Protein AF-A0A1W9SK44-F1 (afdb_monomer_lite)

Foldseek 3Di:
DDWDWDDDDQAIETEDQVDPAWAEAARYTYDYPPPPDDPLVVQLRVLCNVVVLNVVLVVLVVVCVVVVVDPVSVVVNVVSVVVSNVSSLVVSVVVDPCVVVVVVVVVVNVVSVVVPDPDDDDDPPPPPDD

Structure (mmCIF, N/CA/C/O backbone):
data_AF-A0A1W9SK44-F1
#
_entry.id   AF-A0A1W9SK44-F1
#
loop_
_atom_site.group_PDB
_atom_site.id
_atom_site.type_symbol
_atom_site.label_atom_id
_atom_site.label_alt_id
_atom_site.label_comp_id
_atom_site.label_asym_id
_atom_site.label_entity_id
_atom_site.label_seq_id
_atom_site.pdbx_PDB_ins_code
_atom_site.Cartn_x
_atom_site.Cartn_y
_atom_site.Cartn_z
_atom_site.occupancy
_atom_site.B_iso_or_equiv
_atom_site.auth_seq_id
_atom_site.auth_comp_id
_atom_site.auth_asym_id
_atom_site.auth_atom_id
_atom_site.pdbx_PDB_model_num
ATOM 1 N N . TYR A 1 1 ? -6.826 -25.105 12.196 1.00 43.75 1 TYR A N 1
ATOM 2 C CA . TYR A 1 1 ? -6.520 -23.957 11.319 1.00 43.75 1 TYR A CA 1
ATOM 3 C C . TYR A 1 1 ? -7.819 -23.373 10.771 1.00 43.75 1 TYR A C 1
ATOM 5 O O . TYR A 1 1 ? -8.149 -23.590 9.614 1.00 43.75 1 TYR A O 1
ATOM 13 N N . ALA A 1 2 ? -8.610 -22.715 11.622 1.00 46.16 2 ALA A N 1
ATOM 14 C CA . ALA A 1 2 ? -9.884 -22.129 11.209 1.00 46.16 2 ALA A CA 1
ATOM 15 C C . ALA A 1 2 ? -9.634 -20.694 10.733 1.00 46.16 2 ALA A C 1
ATOM 17 O O . ALA A 1 2 ? -9.139 -19.873 11.505 1.00 46.16 2 ALA A O 1
ATOM 18 N N . TYR A 1 3 ? -9.909 -20.434 9.458 1.00 56.59 3 TYR A N 1
ATOM 19 C CA . TYR A 1 3 ? -9.988 -19.083 8.917 1.00 56.59 3 TYR A CA 1
ATOM 20 C C . TYR A 1 3 ? -11.419 -18.604 9.127 1.00 56.59 3 TYR A C 1
ATOM 22 O O . TYR A 1 3 ? -12.337 -19.179 8.539 1.00 56.59 3 TYR A O 1
ATOM 30 N N . ASP A 1 4 ? -11.609 -17.560 9.925 1.00 68.81 4 ASP A N 1
ATOM 31 C CA . ASP A 1 4 ? -12.913 -16.912 10.010 1.00 68.81 4 ASP A CA 1
ATOM 32 C C . ASP A 1 4 ? -13.020 -15.956 8.814 1.00 68.81 4 ASP A C 1
ATOM 34 O O . ASP A 1 4 ? -12.221 -15.027 8.664 1.00 68.81 4 ASP A O 1
ATOM 38 N N . LYS A 1 5 ? -13.959 -16.241 7.905 1.00 72.12 5 LYS A N 1
ATOM 39 C CA . LYS A 1 5 ? -14.227 -15.412 6.724 1.00 72.12 5 LYS A CA 1
ATOM 40 C C . LYS A 1 5 ? -15.449 -14.553 6.992 1.00 72.12 5 LYS A C 1
ATOM 42 O O . LYS A 1 5 ? -16.547 -15.075 7.165 1.00 72.12 5 LYS A O 1
ATOM 47 N N . ILE A 1 6 ? -15.267 -13.239 6.975 1.00 77.00 6 ILE A N 1
ATOM 48 C CA . ILE A 1 6 ? -16.357 -12.278 7.119 1.00 77.00 6 ILE A CA 1
ATOM 49 C C . ILE A 1 6 ? -16.549 -11.606 5.764 1.00 77.00 6 ILE A C 1
ATOM 51 O O . ILE A 1 6 ? -15.708 -10.825 5.316 1.00 77.00 6 ILE A O 1
ATOM 55 N N . LYS A 1 7 ? -17.656 -11.921 5.087 1.00 75.19 7 LYS A N 1
ATOM 56 C CA . LYS A 1 7 ? -18.030 -11.247 3.843 1.00 75.19 7 LYS A CA 1
ATOM 57 C C . LYS A 1 7 ? -18.740 -9.940 4.188 1.00 75.19 7 LYS A C 1
ATOM 59 O O . LYS A 1 7 ? -19.784 -9.963 4.835 1.00 75.19 7 LYS A O 1
ATOM 64 N N . LYS A 1 8 ? -18.182 -8.810 3.756 1.00 73.81 8 LYS A N 1
ATOM 65 C CA . LYS A 1 8 ? -18.817 -7.490 3.853 1.00 73.81 8 LYS A CA 1
ATOM 66 C C . LYS A 1 8 ? -18.896 -6.891 2.457 1.00 73.81 8 LYS A C 1
ATOM 68 O O . LYS A 1 8 ? -17.882 -6.464 1.910 1.00 73.81 8 LYS A O 1
ATOM 73 N N . ASP A 1 9 ? -20.108 -6.859 1.911 1.00 74.38 9 ASP A N 1
ATOM 74 C CA . ASP A 1 9 ? -20.410 -6.284 0.599 1.00 74.38 9 ASP A CA 1
ATOM 75 C C . ASP A 1 9 ? -19.521 -6.875 -0.519 1.00 74.38 9 ASP A C 1
ATOM 77 O O . ASP A 1 9 ? -19.645 -8.065 -0.838 1.00 74.38 9 ASP A O 1
ATOM 81 N N . ARG A 1 10 ? -18.593 -6.081 -1.072 1.00 81.94 10 ARG A N 1
ATOM 82 C CA . ARG A 1 10 ? -17.644 -6.482 -2.125 1.00 81.94 10 ARG A CA 1
ATOM 83 C C . ARG A 1 10 ? -16.324 -7.074 -1.615 1.00 81.94 10 ARG A C 1
ATOM 85 O O . ARG A 1 10 ? -15.557 -7.592 -2.423 1.00 81.94 10 ARG A O 1
ATOM 92 N N . PHE A 1 11 ? -16.064 -7.038 -0.307 1.00 86.44 11 PHE A N 1
ATOM 93 C CA . PHE A 1 11 ? -14.797 -7.474 0.287 1.00 86.44 11 PHE A CA 1
ATOM 94 C C . PHE A 1 11 ? -14.951 -8.753 1.113 1.00 86.44 11 PHE A C 1
ATOM 96 O O . PHE A 1 11 ? -15.966 -8.985 1.779 1.00 86.44 11 PHE A O 1
ATOM 103 N N . THR A 1 12 ? -13.904 -9.578 1.107 1.00 86.94 12 THR A N 1
ATOM 104 C CA . THR A 1 12 ? -13.795 -10.753 1.980 1.00 86.94 12 THR A CA 1
ATOM 105 C C . THR A 1 12 ? -12.678 -10.532 2.984 1.00 86.94 12 THR A C 1
ATOM 107 O O . THR A 1 12 ? -11.506 -10.526 2.618 1.00 86.94 12 THR A O 1
ATOM 110 N N . ILE A 1 13 ? -13.041 -10.378 4.256 1.00 85.75 13 ILE A N 1
ATOM 111 C CA . ILE A 1 13 ? -12.073 -10.260 5.344 1.00 85.75 13 ILE A CA 1
ATOM 112 C C . ILE A 1 13 ? -11.712 -11.671 5.805 1.00 85.75 13 ILE A C 1
ATOM 114 O O . ILE A 1 13 ? -12.584 -12.448 6.202 1.00 85.75 13 ILE A O 1
ATOM 118 N N . VAL A 1 14 ? -10.430 -12.005 5.725 1.00 85.62 14 VAL A N 1
ATOM 119 C CA . VAL A 1 14 ? -9.861 -13.287 6.130 1.00 85.62 14 VAL A CA 1
ATOM 120 C C . VAL A 1 14 ? -9.064 -13.069 7.406 1.00 85.62 14 VAL A C 1
ATOM 122 O O . VAL A 1 14 ? -8.023 -12.413 7.402 1.00 85.62 14 VAL A O 1
ATOM 125 N N . VAL A 1 15 ? -9.555 -13.641 8.501 1.00 83.75 15 VAL A N 1
ATOM 126 C CA . VAL A 1 15 ? -8.940 -13.501 9.820 1.00 83.75 15 VAL A CA 1
ATOM 127 C C . VAL A 1 15 ? -8.051 -14.709 10.109 1.00 83.75 15 VAL A C 1
ATOM 129 O O . VAL A 1 15 ? -8.515 -15.852 10.060 1.00 83.75 15 VAL A O 1
ATOM 132 N N . ASN A 1 16 ? -6.774 -14.482 10.433 1.00 80.50 16 ASN A N 1
ATOM 133 C CA . ASN A 1 16 ? -5.853 -15.552 10.831 1.00 80.50 16 ASN A CA 1
ATOM 134 C C . ASN A 1 16 ? -4.853 -15.083 11.903 1.00 80.50 16 ASN A C 1
ATOM 136 O O . ASN A 1 16 ? -4.268 -14.014 11.802 1.00 80.50 16 ASN A O 1
ATOM 140 N N . LYS A 1 17 ? -4.609 -15.931 12.911 1.00 75.44 17 LYS A N 1
ATOM 141 C CA . LYS A 1 17 ? -3.616 -15.720 13.980 1.00 75.44 17 LYS A CA 1
ATOM 142 C C . LYS A 1 17 ? -2.156 -15.668 13.503 1.00 75.44 17 LYS A C 1
ATOM 144 O O . LYS A 1 17 ? -1.296 -15.260 14.268 1.00 75.44 17 LYS A O 1
ATOM 149 N N . THR A 1 18 ? -1.843 -16.147 12.301 1.00 76.75 18 THR A N 1
ATOM 150 C CA . THR A 1 18 ? -0.471 -16.161 11.766 1.00 76.75 18 THR A CA 1
ATOM 151 C C . THR A 1 18 ? -0.116 -14.894 10.991 1.00 76.75 18 THR A C 1
ATOM 153 O O . THR A 1 18 ? 1.041 -14.724 10.613 1.00 76.75 18 THR A O 1
ATOM 156 N N . ILE A 1 19 ? -1.095 -14.030 10.710 1.00 75.88 19 ILE A N 1
ATOM 157 C CA . ILE A 1 19 ? -0.881 -12.762 10.010 1.00 75.88 19 ILE A CA 1
ATOM 158 C C . ILE A 1 19 ? -0.361 -11.752 11.031 1.00 75.88 19 ILE A C 1
ATOM 160 O O . ILE A 1 19 ? -1.045 -11.480 12.008 1.00 75.88 19 ILE A O 1
ATOM 164 N N . LYS A 1 20 ? 0.843 -11.217 10.805 1.00 72.88 20 LYS A N 1
ATOM 165 C CA . LYS A 1 20 ? 1.484 -10.227 11.692 1.00 72.88 20 LYS A CA 1
ATOM 166 C C . LYS A 1 20 ? 1.257 -8.776 11.266 1.00 72.88 20 LYS A C 1
ATOM 168 O O . LYS A 1 20 ? 1.384 -7.876 12.084 1.00 72.88 20 LYS A O 1
ATOM 173 N N . SER A 1 21 ? 0.975 -8.554 9.983 1.00 80.50 21 SER A N 1
ATOM 174 C CA . SER A 1 21 ? 0.655 -7.243 9.420 1.00 80.50 21 SER A CA 1
ATOM 175 C C . SER A 1 21 ? -0.580 -7.388 8.543 1.00 80.50 21 SER A C 1
ATOM 177 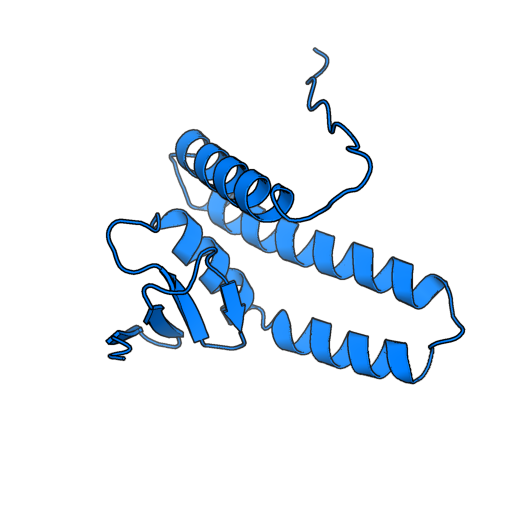O O . SER A 1 21 ? -0.623 -8.341 7.757 1.00 80.50 21 SER A O 1
ATOM 179 N N . PRO A 1 22 ? -1.568 -6.490 8.662 1.00 86.06 22 PRO A N 1
ATOM 180 C CA . PRO A 1 22 ? -2.657 -6.398 7.702 1.00 86.06 22 PRO A CA 1
ATOM 181 C C . PRO A 1 22 ? -2.113 -6.204 6.285 1.00 86.06 22 PRO A C 1
ATOM 183 O O . PRO A 1 22 ? -1.048 -5.614 6.107 1.00 86.06 22 PRO A O 1
ATOM 186 N N . PHE A 1 23 ? -2.801 -6.792 5.310 1.00 88.38 23 PHE A N 1
ATOM 187 C CA . PHE A 1 23 ? -2.548 -6.566 3.890 1.00 88.38 23 PHE A CA 1
ATOM 188 C C . PHE A 1 23 ? -3.787 -6.924 3.073 1.00 88.38 23 PHE A C 1
ATOM 190 O O . PHE A 1 23 ? -4.652 -7.696 3.504 1.00 88.38 23 PHE A O 1
ATOM 197 N N . SER A 1 24 ? -3.843 -6.432 1.846 1.00 88.81 24 SER A N 1
ATOM 198 C CA . SER A 1 24 ? -4.921 -6.692 0.900 1.00 88.81 24 SER A CA 1
ATOM 199 C C . SER A 1 24 ? -4.389 -7.306 -0.388 1.00 88.81 24 SER A C 1
ATOM 201 O O . SER A 1 24 ? -3.269 -7.061 -0.838 1.00 88.81 24 SER A O 1
ATOM 203 N N . PHE A 1 25 ? -5.208 -8.166 -0.980 1.00 90.25 25 PHE A N 1
ATOM 204 C CA . PHE A 1 25 ? -4.920 -8.811 -2.249 1.00 90.25 25 PHE A CA 1
ATOM 205 C C . PHE A 1 25 ? -6.218 -8.947 -3.035 1.00 90.25 25 PHE A C 1
ATOM 207 O O . PHE A 1 25 ? -7.098 -9.734 -2.669 1.00 90.25 25 PHE A O 1
ATOM 214 N N . LEU A 1 26 ? -6.343 -8.183 -4.122 1.00 90.31 26 LEU A N 1
ATOM 215 C CA . LEU A 1 26 ? -7.602 -8.043 -4.859 1.00 90.31 26 LEU A CA 1
ATOM 216 C C . LEU A 1 26 ? -8.740 -7.671 -3.887 1.00 90.31 26 LEU A C 1
ATOM 218 O O . LEU A 1 26 ? -8.598 -6.751 -3.097 1.00 90.31 26 LEU A O 1
ATOM 222 N N . ASN A 1 27 ? -9.847 -8.414 -3.883 1.00 89.25 27 ASN A N 1
ATOM 223 C CA . ASN A 1 27 ? -10.994 -8.159 -3.004 1.00 89.25 27 ASN A CA 1
ATOM 224 C C . ASN A 1 27 ? -10.867 -8.813 -1.612 1.00 89.25 27 ASN A C 1
ATOM 226 O O . ASN A 1 27 ? -11.849 -8.867 -0.861 1.00 89.25 27 ASN A O 1
ATOM 230 N N . TYR A 1 28 ? -9.698 -9.366 -1.280 1.00 87.88 28 TYR A N 1
ATOM 231 C CA . TYR A 1 28 ? -9.435 -10.026 -0.004 1.00 87.88 28 TYR A CA 1
ATOM 232 C C . TYR A 1 28 ? -8.627 -9.117 0.911 1.00 87.88 28 TYR A C 1
ATOM 234 O O . TYR A 1 28 ? -7.619 -8.551 0.500 1.00 87.88 28 TYR A O 1
ATOM 242 N N . ILE A 1 29 ? -9.057 -9.020 2.164 1.00 89.62 29 ILE A N 1
ATOM 243 C CA . ILE A 1 29 ? -8.379 -8.253 3.207 1.00 89.62 29 ILE A CA 1
ATOM 244 C C . ILE A 1 29 ? -7.961 -9.238 4.289 1.00 89.62 29 ILE A C 1
ATOM 246 O O . ILE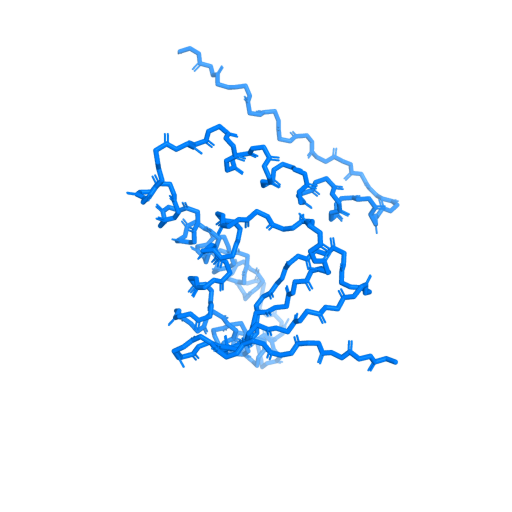 A 1 29 ? -8.801 -9.916 4.879 1.00 89.62 29 ILE A O 1
ATOM 250 N N . PHE A 1 30 ? -6.665 -9.343 4.529 1.00 88.31 30 PHE A N 1
ATOM 251 C CA . PHE A 1 30 ? -6.066 -10.275 5.468 1.00 88.31 30 PHE A CA 1
ATOM 252 C C . PHE A 1 30 ? -5.713 -9.530 6.749 1.00 88.31 30 PHE A C 1
ATOM 254 O O . P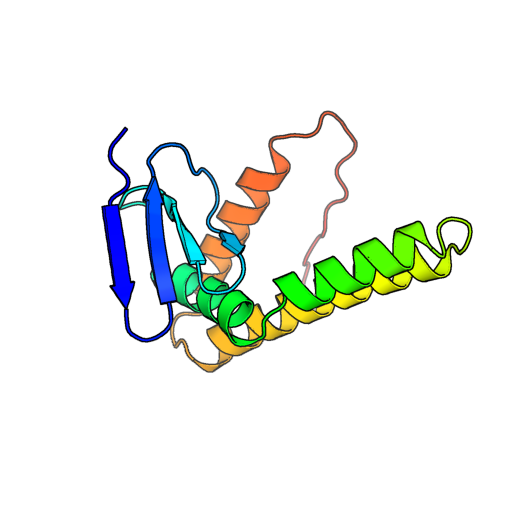HE A 1 30 ? -4.991 -8.540 6.717 1.00 88.31 30 PHE A O 1
ATOM 261 N N . VAL A 1 31 ? -6.234 -10.001 7.883 1.00 86.69 31 VAL A N 1
ATOM 262 C CA . VAL A 1 31 ? -6.037 -9.358 9.191 1.00 86.69 31 VAL A CA 1
ATOM 263 C C . VAL A 1 31 ? -5.683 -10.376 10.269 1.00 86.69 31 VAL A C 1
ATOM 265 O O . VAL A 1 31 ? -6.093 -11.542 10.212 1.00 86.69 31 VAL A O 1
ATOM 268 N N . GLU A 1 32 ? -4.937 -9.924 11.277 1.00 82.00 32 GLU A N 1
ATOM 269 C CA . GLU A 1 32 ? -4.700 -10.706 12.489 1.00 82.00 32 GLU A CA 1
ATOM 270 C C . GLU A 1 32 ? -6.018 -10.956 13.242 1.00 82.00 32 GLU A C 1
ATOM 272 O O . GLU A 1 32 ? -6.978 -10.183 13.147 1.00 82.00 32 GLU A O 1
ATOM 277 N N . LYS A 1 33 ? -6.093 -12.055 14.004 1.00 71.62 33 LYS A N 1
ATOM 278 C CA . LYS A 1 33 ? -7.260 -12.331 14.84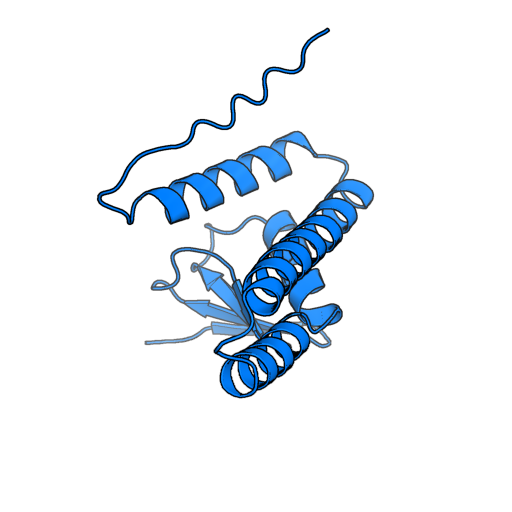7 1.00 71.62 33 LYS A CA 1
ATOM 279 C C . LYS A 1 33 ? -7.491 -11.199 15.855 1.00 71.62 33 LYS A C 1
ATOM 281 O O . LYS A 1 33 ? -6.606 -10.876 16.640 1.00 71.62 33 LYS A O 1
ATOM 286 N N . PHE A 1 34 ? -8.713 -10.653 15.850 1.00 56.91 34 PHE A N 1
ATOM 287 C CA . PHE A 1 34 ? -9.208 -9.686 16.835 1.00 56.91 34 PHE A CA 1
ATOM 288 C C . PHE A 1 34 ? -8.806 -10.079 18.269 1.00 56.91 34 PHE A C 1
ATOM 290 O O . PHE A 1 34 ? -8.888 -11.265 18.614 1.00 56.91 34 PHE A O 1
ATOM 297 N N . PRO A 1 35 ? -8.388 -9.108 19.103 1.00 54.88 35 PRO A N 1
ATOM 298 C CA . PRO A 1 35 ? -8.712 -7.675 19.025 1.00 54.88 35 PRO A CA 1
ATOM 299 C C . PRO A 1 35 ? -7.678 -6.784 18.297 1.00 54.88 35 PRO A C 1
ATOM 301 O O . PRO A 1 35 ? -7.735 -5.570 18.436 1.00 54.88 35 PRO A O 1
ATOM 304 N N . GLY A 1 36 ? -6.734 -7.353 17.539 1.00 62.19 36 GLY A N 1
ATOM 305 C CA . GLY A 1 36 ? -5.487 -6.660 17.181 1.00 62.19 36 GLY A CA 1
ATOM 306 C C . GLY A 1 36 ? -5.503 -5.588 16.081 1.00 62.19 36 GLY A C 1
ATOM 307 O O . GLY A 1 36 ? -4.525 -4.855 15.992 1.00 62.19 36 GLY A O 1
ATOM 308 N N . VAL A 1 37 ? -6.544 -5.465 15.243 1.00 72.94 37 VAL A N 1
ATOM 309 C CA . VAL A 1 37 ? -6.498 -4.561 14.071 1.00 72.94 37 VAL A CA 1
ATOM 310 C C . VAL A 1 37 ? -7.516 -3.430 14.181 1.00 72.94 37 VAL A C 1
AT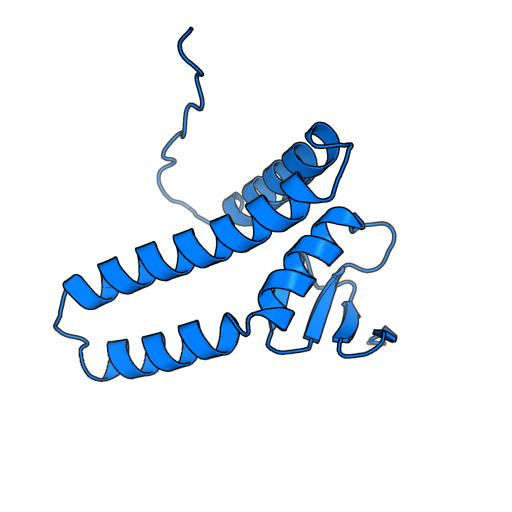OM 312 O O . VAL A 1 37 ? -8.720 -3.663 14.289 1.00 72.94 37 VAL A O 1
ATOM 315 N N . ASP A 1 38 ? -7.008 -2.199 14.123 1.00 83.19 38 ASP A N 1
ATOM 316 C CA . ASP A 1 38 ? -7.798 -0.972 14.145 1.00 83.19 38 ASP A CA 1
ATOM 317 C C . ASP A 1 38 ? -8.686 -0.855 12.896 1.00 83.19 38 ASP A C 1
ATOM 319 O O . ASP A 1 38 ? -8.260 -1.142 11.774 1.00 83.19 38 ASP A O 1
ATOM 323 N N . SER A 1 39 ? -9.921 -0.389 13.079 1.00 87.38 39 SER A N 1
ATOM 324 C CA . SER A 1 39 ? -10.849 -0.110 11.981 1.00 87.38 39 SER A CA 1
ATOM 325 C C . SER A 1 39 ? -10.270 0.822 10.914 1.00 87.38 39 SER A C 1
ATOM 327 O O . SER A 1 39 ? -10.549 0.615 9.736 1.00 87.38 39 SER A O 1
ATOM 329 N N . LEU A 1 40 ? -9.422 1.785 11.295 1.00 89.38 40 LEU A N 1
ATOM 330 C CA . LEU A 1 40 ? -8.805 2.726 10.356 1.00 89.38 40 LEU A CA 1
ATOM 331 C C . LEU A 1 40 ? -7.826 2.026 9.405 1.00 89.38 40 LEU A C 1
ATOM 333 O O . LEU A 1 40 ? -7.758 2.358 8.225 1.00 89.38 40 LEU A O 1
ATOM 337 N N . ILE A 1 41 ? -7.133 0.995 9.890 1.00 89.44 41 ILE A N 1
ATOM 338 C CA . ILE A 1 41 ? -6.260 0.163 9.058 1.00 89.44 41 ILE A CA 1
ATOM 339 C C . ILE A 1 41 ? -7.078 -0.722 8.121 1.00 89.44 41 ILE A C 1
ATOM 341 O O . ILE A 1 41 ? -6.707 -0.930 6.973 1.00 89.44 41 ILE A O 1
ATOM 345 N N . ILE A 1 42 ? -8.237 -1.205 8.567 1.00 89.06 42 ILE A N 1
ATOM 346 C CA . ILE A 1 42 ? -9.142 -1.942 7.680 1.00 89.06 42 ILE A CA 1
ATOM 347 C C . ILE A 1 42 ? -9.661 -1.026 6.558 1.00 89.06 42 ILE A C 1
ATOM 349 O O . ILE A 1 42 ? -9.793 -1.485 5.426 1.00 89.06 42 ILE A O 1
ATOM 353 N N . GLU A 1 43 ? -9.944 0.250 6.838 1.00 90.62 43 GLU A N 1
ATOM 354 C CA . GLU A 1 43 ? -10.305 1.223 5.797 1.00 90.62 43 GLU A CA 1
ATOM 355 C C . GLU A 1 43 ? -9.153 1.482 4.818 1.00 90.62 43 GLU A C 1
ATOM 357 O O . GLU A 1 43 ? -9.399 1.501 3.613 1.00 90.62 43 GLU A O 1
ATOM 362 N N . HIS A 1 44 ? -7.910 1.577 5.300 1.00 93.50 44 HIS A N 1
ATOM 363 C CA . HIS A 1 44 ? -6.719 1.652 4.446 1.00 93.50 44 HIS A CA 1
ATOM 364 C C . HIS A 1 44 ? -6.648 0.450 3.484 1.00 93.50 44 HIS A C 1
ATOM 366 O O . HIS A 1 44 ? -6.645 0.615 2.264 1.00 93.50 44 HIS A O 1
ATOM 372 N N . GLU A 1 45 ? -6.730 -0.777 4.008 1.00 91.50 45 GLU A N 1
ATOM 373 C CA . GLU A 1 45 ? -6.686 -2.001 3.193 1.00 91.50 45 GLU A CA 1
ATOM 374 C C . GLU A 1 45 ? -7.858 -2.124 2.208 1.00 91.50 45 GLU A C 1
ATOM 376 O O . GLU A 1 45 ? -7.724 -2.683 1.115 1.00 91.50 45 GLU A O 1
ATOM 381 N N . LYS A 1 46 ? -9.027 -1.570 2.550 1.00 91.38 46 LYS A N 1
ATOM 382 C CA . LYS A 1 46 ? -10.149 -1.479 1.607 1.00 91.38 46 LYS A CA 1
ATOM 383 C C . LYS A 1 46 ? -9.833 -0.576 0.425 1.00 91.38 46 LYS A C 1
ATOM 385 O O . LYS A 1 46 ? -10.342 -0.850 -0.660 1.00 91.38 46 LYS A O 1
ATOM 390 N N . VAL A 1 47 ? -9.040 0.485 0.594 1.00 92.06 47 VAL A N 1
ATOM 391 C CA . VAL A 1 47 ? -8.656 1.357 -0.527 1.00 92.06 47 VAL A CA 1
ATOM 392 C C . VAL A 1 47 ? -7.794 0.591 -1.518 1.00 92.06 47 VAL A C 1
ATOM 394 O O . VAL A 1 47 ? -8.120 0.597 -2.704 1.00 92.06 47 VAL A O 1
ATOM 397 N N . HIS A 1 48 ? -6.787 -0.140 -1.039 1.00 91.94 48 HIS A N 1
ATOM 398 C CA . HIS A 1 48 ? -5.958 -1.006 -1.882 1.00 91.94 48 HIS A CA 1
ATOM 399 C C . HIS A 1 48 ? -6.787 -2.033 -2.655 1.00 91.94 48 HIS A C 1
ATOM 401 O O . HIS A 1 48 ? -6.612 -2.201 -3.865 1.00 91.94 48 HIS A O 1
ATOM 407 N N . ALA A 1 49 ? -7.737 -2.675 -1.973 1.00 91.31 49 ALA A N 1
ATOM 408 C CA . ALA A 1 49 ? -8.649 -3.617 -2.601 1.00 91.31 49 ALA A CA 1
ATOM 409 C C . ALA A 1 49 ? -9.574 -2.942 -3.634 1.00 91.31 49 ALA A C 1
ATOM 411 O O . ALA A 1 49 ? -9.763 -3.457 -4.734 1.00 91.31 49 ALA A O 1
ATOM 412 N N . ARG A 1 50 ? -10.139 -1.771 -3.309 1.00 91.62 50 ARG A N 1
ATOM 413 C CA . ARG A 1 50 ? -11.089 -1.037 -4.165 1.00 91.62 50 ARG A CA 1
ATOM 414 C C . ARG A 1 50 ? -10.436 -0.465 -5.420 1.00 91.62 50 ARG A C 1
ATOM 416 O O . ARG A 1 50 ? -11.067 -0.476 -6.472 1.00 91.62 50 ARG A O 1
ATOM 423 N N . GLN A 1 51 ? -9.223 0.065 -5.294 1.00 91.50 51 GLN A N 1
ATOM 424 C CA . GLN A 1 51 ? -8.471 0.649 -6.407 1.00 91.50 51 GLN A CA 1
ATOM 425 C C . GLN A 1 51 ? -7.689 -0.399 -7.207 1.00 91.50 51 GLN A C 1
ATOM 427 O O . GLN A 1 51 ? -7.100 -0.062 -8.222 1.00 91.50 51 GLN A O 1
ATOM 432 N N . LEU A 1 52 ? -7.744 -1.675 -6.802 1.00 90.56 52 LEU A N 1
ATOM 433 C CA . LEU A 1 52 ? -7.112 -2.794 -7.501 1.00 90.56 52 LEU A CA 1
ATOM 434 C C . LEU A 1 52 ? -5.583 -2.659 -7.619 1.00 90.56 52 LEU A C 1
ATOM 436 O O . LEU A 1 52 ? -4.997 -3.197 -8.555 1.00 90.56 52 LEU A O 1
ATOM 440 N N . HIS A 1 53 ? -4.925 -2.067 -6.613 1.00 91.69 53 HIS A N 1
ATOM 441 C CA . HIS A 1 53 ? -3.465 -1.868 -6.582 1.00 91.69 53 HIS A CA 1
ATOM 442 C C . HIS A 1 53 ? -2.667 -3.171 -6.804 1.00 91.69 53 HIS A C 1
ATOM 444 O O . HIS A 1 53 ? -1.550 -3.163 -7.321 1.00 91.69 53 HIS A O 1
ATOM 450 N N . THR A 1 54 ? -3.237 -4.328 -6.444 1.00 90.94 54 THR A N 1
ATOM 451 C CA . THR A 1 54 ? -2.653 -5.646 -6.742 1.00 90.94 54 THR A CA 1
ATOM 452 C C . THR A 1 54 ? -2.484 -5.894 -8.248 1.00 90.94 54 THR A C 1
ATOM 454 O O . THR A 1 54 ? -1.482 -6.481 -8.657 1.00 90.94 54 THR A O 1
ATOM 457 N N . ILE A 1 55 ? -3.445 -5.468 -9.073 1.00 93.00 55 ILE A N 1
ATOM 458 C CA . ILE A 1 55 ? -3.409 -5.630 -10.534 1.00 93.00 55 ILE A CA 1
ATOM 459 C C . ILE A 1 55 ? -2.317 -4.741 -11.125 1.00 93.00 55 ILE A C 1
ATOM 461 O O . ILE A 1 55 ? -1.522 -5.218 -11.935 1.00 93.00 55 ILE A O 1
ATOM 465 N N . ASP A 1 56 ? -2.222 -3.496 -10.663 1.00 92.69 56 ASP A N 1
ATOM 466 C CA . ASP A 1 56 ? -1.192 -2.554 -11.102 1.00 92.69 56 ASP A CA 1
ATOM 467 C C . ASP A 1 56 ? 0.212 -3.112 -10.832 1.00 92.69 56 ASP A C 1
ATOM 469 O O . ASP A 1 56 ? 1.058 -3.166 -11.727 1.00 92.69 56 ASP A O 1
ATOM 473 N N . LEU A 1 57 ? 0.441 -3.647 -9.626 1.00 92.31 57 LEU A N 1
ATOM 474 C CA . LEU A 1 57 ? 1.702 -4.305 -9.273 1.00 92.31 57 LEU A CA 1
ATOM 475 C C . LEU A 1 57 ? 1.971 -5.569 -10.097 1.00 92.31 57 LEU A C 1
ATOM 477 O O . LEU A 1 57 ? 3.128 -5.855 -10.408 1.00 92.31 57 LEU A O 1
ATOM 481 N N . PHE A 1 58 ? 0.939 -6.332 -10.452 1.00 94.12 58 PHE A N 1
ATOM 482 C CA . PHE A 1 58 ? 1.085 -7.524 -11.285 1.00 94.12 58 PHE A CA 1
ATOM 483 C C . PHE A 1 58 ? 1.507 -7.167 -12.719 1.00 94.12 58 PHE A C 1
ATOM 485 O O . PHE A 1 58 ? 2.482 -7.720 -13.231 1.00 94.12 58 PHE A O 1
ATOM 492 N N . ILE A 1 59 ? 0.845 -6.184 -13.337 1.00 94.88 59 ILE A N 1
ATOM 493 C CA . ILE A 1 59 ? 1.203 -5.655 -14.665 1.00 94.88 59 ILE A CA 1
ATOM 494 C C . ILE A 1 59 ? 2.632 -5.112 -14.653 1.00 94.88 59 ILE A C 1
ATOM 496 O O . ILE A 1 59 ? 3.420 -5.360 -15.569 1.00 94.88 59 ILE A O 1
ATOM 500 N N . LEU A 1 60 ? 2.988 -4.403 -13.588 1.00 93.88 60 LEU A N 1
ATOM 501 C CA . LEU A 1 60 ? 4.311 -3.836 -13.411 1.00 93.88 60 LEU A CA 1
ATOM 502 C C . LEU A 1 60 ? 5.393 -4.916 -13.269 1.00 93.88 60 LEU A C 1
ATOM 504 O O . LEU A 1 60 ? 6.492 -4.754 -13.797 1.00 93.88 60 LEU A O 1
ATOM 508 N N . GLN A 1 61 ? 5.104 -6.028 -12.588 1.00 93.50 61 GLN A N 1
ATOM 509 C CA . GLN A 1 61 ? 6.025 -7.166 -12.496 1.00 93.50 61 GLN A CA 1
ATOM 510 C C . GLN A 1 61 ? 6.236 -7.840 -13.851 1.00 93.50 61 GLN A C 1
ATOM 512 O O . GLN A 1 61 ? 7.379 -8.118 -14.207 1.00 93.50 61 GLN A O 1
ATOM 517 N N . ILE A 1 62 ? 5.170 -8.040 -14.631 1.00 95.75 62 ILE A N 1
ATOM 518 C CA . ILE A 1 62 ? 5.283 -8.547 -16.006 1.00 95.75 62 ILE A CA 1
ATOM 519 C C . ILE A 1 62 ? 6.128 -7.587 -16.848 1.00 95.75 62 ILE A C 1
ATOM 521 O O . ILE A 1 62 ? 7.077 -8.010 -17.504 1.00 95.75 62 ILE A O 1
ATOM 525 N N . SER A 1 63 ? 5.845 -6.286 -16.766 1.00 94.00 63 SER A N 1
ATOM 526 C CA . SER A 1 63 ? 6.615 -5.248 -17.459 1.00 94.00 63 SER A CA 1
ATOM 527 C C . SER A 1 63 ? 8.083 -5.258 -17.034 1.00 94.00 63 SER A C 1
ATOM 529 O O . SER A 1 63 ? 8.963 -5.150 -17.878 1.00 94.00 63 SER A O 1
ATOM 531 N N . SER A 1 64 ? 8.358 -5.473 -15.745 1.00 92.69 64 SER A N 1
ATOM 532 C CA . SER A 1 64 ? 9.715 -5.584 -15.201 1.00 92.69 64 SER A CA 1
ATOM 533 C C . SER A 1 64 ? 10.449 -6.828 -15.682 1.00 92.69 64 SER A C 1
ATOM 535 O O . SER A 1 64 ? 11.643 -6.752 -15.939 1.00 92.69 64 SER A O 1
ATOM 537 N N . ALA A 1 65 ? 9.758 -7.957 -15.843 1.00 93.94 65 ALA A N 1
ATOM 538 C CA . ALA A 1 65 ? 10.345 -9.163 -16.418 1.00 93.94 65 ALA A CA 1
ATOM 539 C C . ALA A 1 65 ? 10.685 -8.972 -17.906 1.00 93.94 65 ALA A C 1
ATOM 541 O O . ALA A 1 65 ? 11.745 -9.396 -18.360 1.00 93.94 65 ALA A O 1
ATOM 542 N N . LEU A 1 66 ? 9.816 -8.288 -18.658 1.00 95.38 66 LEU A N 1
ATOM 543 C CA . LEU A 1 66 ? 10.045 -7.979 -20.073 1.00 95.38 66 LEU A CA 1
ATOM 544 C C . LEU A 1 66 ? 11.145 -6.922 -20.269 1.00 95.38 66 LEU A C 1
ATOM 546 O O . LEU A 1 66 ? 11.965 -7.040 -21.175 1.00 95.38 66 LEU A O 1
ATOM 550 N N . LEU A 1 67 ? 11.190 -5.909 -19.403 1.00 95.25 67 LEU A N 1
ATOM 551 C CA . LEU A 1 67 ? 12.108 -4.767 -19.459 1.00 95.25 67 LEU A CA 1
ATOM 552 C C . LEU A 1 67 ? 13.214 -4.859 -18.395 1.00 95.25 67 LEU A C 1
ATOM 554 O O . LEU A 1 67 ? 13.653 -3.839 -17.870 1.00 95.25 67 LEU A O 1
ATOM 558 N N . TRP A 1 68 ? 13.681 -6.064 -18.070 1.00 95.25 68 TRP A N 1
ATOM 559 C CA . TRP A 1 68 ? 14.550 -6.327 -16.911 1.00 95.25 68 TRP A CA 1
ATOM 560 C C . TRP A 1 68 ? 15.886 -5.561 -16.905 1.00 95.25 68 TRP A C 1
ATOM 562 O O . TRP A 1 68 ? 16.429 -5.279 -15.835 1.00 95.25 68 TRP A O 1
ATOM 572 N N . ILE A 1 69 ? 16.394 -5.181 -18.084 1.00 94.69 69 ILE A N 1
ATOM 573 C CA . ILE A 1 69 ? 17.627 -4.387 -18.248 1.00 94.69 69 ILE A CA 1
ATOM 574 C C . ILE A 1 69 ? 17.375 -2.890 -17.996 1.00 94.69 69 ILE A C 1
ATOM 576 O O . ILE A 1 69 ? 18.311 -2.135 -17.752 1.00 94.69 69 ILE A O 1
ATOM 580 N N . ASN A 1 70 ? 16.123 -2.428 -18.043 1.00 94.56 70 ASN A N 1
ATOM 581 C CA . ASN A 1 70 ? 15.801 -1.010 -17.978 1.00 94.56 70 ASN A CA 1
ATOM 582 C C . ASN A 1 70 ? 15.793 -0.491 -16.521 1.00 94.56 70 ASN A C 1
ATOM 584 O O . ASN A 1 70 ? 14.862 -0.799 -15.772 1.00 94.56 70 ASN A O 1
ATOM 588 N N . PRO A 1 71 ? 16.753 0.364 -16.111 1.00 90.44 71 PRO A N 1
ATOM 589 C CA . PRO A 1 71 ? 16.799 0.904 -14.754 1.00 90.44 71 PRO A CA 1
ATOM 590 C C . PRO A 1 71 ? 15.574 1.768 -14.401 1.00 90.44 71 PRO A C 1
ATOM 592 O O . PRO A 1 71 ? 15.159 1.802 -13.242 1.00 90.44 71 PRO A O 1
ATOM 595 N N . PHE A 1 72 ? 14.943 2.421 -15.387 1.00 94.00 72 PHE A N 1
ATOM 596 C CA . PHE A 1 72 ? 13.742 3.238 -15.170 1.00 94.00 72 PHE A CA 1
ATOM 597 C C . PHE A 1 72 ? 12.547 2.412 -14.697 1.00 94.00 72 PHE A C 1
ATOM 599 O O . PHE A 1 72 ? 11.671 2.933 -14.011 1.00 94.00 72 PHE A O 1
ATOM 606 N N . MET A 1 73 ? 12.528 1.116 -15.004 1.00 93.12 73 MET A N 1
ATOM 607 C CA . MET A 1 73 ? 11.459 0.219 -14.586 1.00 93.12 73 MET A CA 1
ATOM 608 C C . MET A 1 73 ? 11.423 0.052 -13.058 1.00 93.12 73 MET A C 1
ATOM 610 O O . MET A 1 73 ? 10.355 0.036 -12.446 1.00 93.12 73 MET A O 1
ATOM 614 N N . TYR A 1 74 ? 12.591 0.021 -12.413 1.00 90.75 74 TYR A N 1
ATOM 615 C CA . TYR A 1 74 ? 12.689 -0.045 -10.953 1.00 90.75 74 TYR A CA 1
ATOM 616 C C . TYR A 1 74 ? 12.292 1.280 -10.285 1.00 90.75 74 TYR A C 1
ATOM 618 O O . TYR A 1 74 ? 11.696 1.263 -9.208 1.00 90.75 74 TYR A O 1
ATOM 626 N N . LEU A 1 75 ? 12.568 2.420 -10.930 1.00 93.69 75 LEU A N 1
ATOM 627 C CA . LEU A 1 75 ? 12.119 3.735 -10.460 1.00 93.69 75 LEU A CA 1
ATOM 628 C C . LEU A 1 75 ? 10.598 3.860 -10.556 1.00 93.69 75 LEU A C 1
ATOM 630 O O . LEU A 1 75 ? 9.950 4.189 -9.569 1.00 93.69 75 LEU A O 1
ATOM 634 N N . LEU A 1 76 ? 10.023 3.504 -11.707 1.00 94.25 76 LEU A N 1
ATOM 635 C CA . LEU A 1 76 ? 8.575 3.500 -11.905 1.00 94.25 76 LEU A CA 1
ATOM 636 C C . LEU A 1 76 ? 7.877 2.603 -10.879 1.00 94.25 76 LEU A C 1
ATOM 638 O O . LEU A 1 76 ? 6.850 2.983 -10.326 1.00 94.25 76 LEU A O 1
ATOM 642 N N . LYS A 1 77 ? 8.467 1.444 -10.563 1.00 92.38 77 LYS A N 1
ATOM 643 C CA . LYS A 1 77 ? 7.960 0.571 -9.502 1.00 92.38 77 LYS A CA 1
ATOM 644 C C . LYS A 1 77 ? 7.882 1.260 -8.151 1.00 92.38 77 LYS A C 1
ATOM 646 O O . LYS A 1 77 ? 6.873 1.132 -7.464 1.00 92.38 77 LYS A O 1
ATOM 651 N N . LYS A 1 78 ? 8.952 1.948 -7.764 1.00 91.00 78 LYS A N 1
ATOM 652 C CA . LYS A 1 78 ? 9.019 2.657 -6.489 1.00 91.00 78 LYS A CA 1
ATOM 653 C C . LYS A 1 78 ? 7.965 3.763 -6.416 1.00 91.00 78 LYS A C 1
ATOM 655 O O . LYS A 1 78 ? 7.253 3.838 -5.421 1.00 91.00 78 LYS A O 1
ATOM 660 N N . GLU A 1 79 ? 7.850 4.574 -7.464 1.00 94.62 79 GLU A N 1
ATOM 661 C CA . GLU A 1 79 ? 6.904 5.695 -7.499 1.00 94.62 79 GLU A CA 1
ATOM 662 C C . GLU A 1 79 ? 5.447 5.223 -7.521 1.00 94.62 79 GLU A C 1
ATOM 664 O O . GLU A 1 79 ? 4.617 5.773 -6.805 1.00 94.62 79 GLU A O 1
ATOM 669 N N . LEU A 1 80 ? 5.138 4.153 -8.262 1.00 94.00 80 LEU A N 1
ATOM 670 C CA . LEU A 1 80 ? 3.786 3.594 -8.289 1.00 94.00 80 LEU A CA 1
ATOM 671 C C . LEU A 1 80 ? 3.360 3.078 -6.907 1.00 94.00 80 LEU A C 1
ATOM 673 O O . LEU A 1 80 ? 2.248 3.346 -6.462 1.00 94.00 80 LEU A O 1
ATOM 677 N N . VAL A 1 81 ? 4.257 2.377 -6.202 1.00 92.50 81 VAL A N 1
ATOM 678 C CA . VAL A 1 81 ? 3.998 1.941 -4.820 1.00 92.50 81 VAL A CA 1
ATOM 679 C C . VAL A 1 81 ? 3.790 3.149 -3.908 1.00 92.50 81 VAL A C 1
ATOM 681 O O . VAL A 1 81 ? 2.809 3.182 -3.177 1.00 92.50 81 VAL A O 1
ATOM 684 N N . ALA A 1 82 ? 4.656 4.164 -3.982 1.00 92.75 82 ALA A N 1
ATOM 685 C CA . ALA A 1 82 ? 4.510 5.376 -3.176 1.00 92.75 82 ALA A CA 1
ATOM 686 C C . ALA A 1 82 ? 3.175 6.095 -3.437 1.00 92.75 82 ALA A C 1
ATOM 688 O O . ALA A 1 82 ? 2.539 6.579 -2.503 1.00 92.75 82 ALA A O 1
ATOM 689 N N . GLN A 1 83 ? 2.718 6.123 -4.690 1.00 94.88 83 GLN A N 1
ATOM 690 C CA . GLN A 1 83 ? 1.426 6.690 -5.056 1.00 94.88 83 GLN A CA 1
ATOM 691 C C . GLN A 1 83 ? 0.252 5.878 -4.490 1.00 94.88 83 GLN A C 1
ATOM 693 O O . GLN A 1 83 ? -0.708 6.475 -4.008 1.00 94.88 83 GLN A O 1
ATOM 698 N N . HIS A 1 84 ? 0.316 4.544 -4.514 1.00 94.50 84 HIS A N 1
ATOM 699 C CA . HIS A 1 84 ? -0.714 3.690 -3.912 1.00 94.50 84 HIS A CA 1
ATOM 700 C C . HIS A 1 84 ? -0.865 3.939 -2.409 1.00 94.50 84 HIS A C 1
ATOM 702 O O . HIS A 1 84 ? -1.988 4.136 -1.943 1.00 94.50 84 HIS A O 1
ATOM 708 N N . GLU A 1 85 ? 0.253 3.972 -1.677 1.00 92.00 85 GLU A N 1
ATOM 709 C CA . GLU A 1 85 ? 0.268 4.270 -0.238 1.00 92.00 85 GLU A CA 1
ATOM 710 C C . GLU A 1 85 ? -0.284 5.674 0.033 1.00 92.00 85 GLU A C 1
ATOM 712 O O . GLU A 1 85 ? -1.170 5.847 0.866 1.00 92.00 85 GLU A O 1
ATOM 717 N N . PHE A 1 86 ? 0.145 6.674 -0.749 1.00 94.31 86 PHE A N 1
ATOM 718 C CA . PHE A 1 86 ? -0.360 8.042 -0.632 1.00 94.31 86 PHE A CA 1
ATOM 719 C C . PHE A 1 86 ? -1.877 8.127 -0.842 1.00 94.31 86 PHE A C 1
ATOM 721 O O . PHE A 1 86 ? -2.566 8.809 -0.088 1.00 94.31 86 PHE A O 1
ATOM 728 N N . LEU A 1 87 ? -2.421 7.443 -1.854 1.00 94.25 87 LEU A N 1
ATOM 729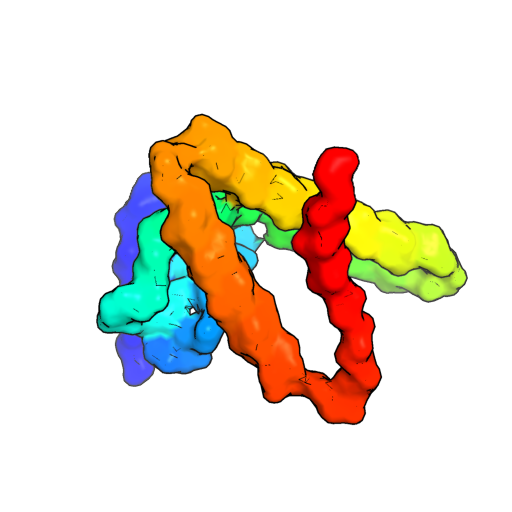 C CA . LEU A 1 87 ? -3.862 7.437 -2.119 1.00 94.25 87 LEU A CA 1
ATOM 730 C C . LEU A 1 87 ? -4.652 6.759 -0.992 1.00 94.25 87 LEU A C 1
ATOM 732 O O . LEU A 1 87 ? -5.744 7.223 -0.655 1.00 94.25 87 LEU A O 1
ATOM 736 N N . ALA A 1 88 ? -4.111 5.686 -0.413 1.00 93.31 88 ALA A N 1
ATOM 737 C CA . ALA A 1 88 ? -4.718 4.993 0.717 1.00 93.31 88 ALA A CA 1
ATOM 738 C C . ALA A 1 88 ? -4.693 5.850 1.992 1.00 93.31 88 ALA A C 1
ATOM 740 O O . ALA A 1 88 ? -5.747 6.078 2.591 1.00 93.31 88 ALA A O 1
ATOM 741 N N . ASP A 1 89 ? -3.533 6.403 2.349 1.00 93.75 89 ASP A N 1
ATOM 742 C CA . ASP A 1 89 ? -3.363 7.305 3.491 1.00 93.75 89 ASP A CA 1
ATOM 743 C C . ASP A 1 89 ? -4.241 8.546 3.370 1.00 93.75 89 ASP A C 1
ATOM 745 O O . ASP A 1 89 ? -4.959 8.895 4.307 1.00 93.75 89 ASP A O 1
ATOM 749 N N . ASN A 1 90 ? -4.230 9.194 2.202 1.00 93.81 90 ASN A N 1
ATOM 750 C CA . ASN A 1 90 ? -5.016 10.396 1.966 1.00 93.81 90 ASN A CA 1
ATOM 751 C C . ASN A 1 90 ? -6.516 10.122 2.107 1.00 93.81 90 ASN A C 1
ATOM 753 O O . ASN A 1 90 ? -7.220 10.943 2.684 1.00 93.81 90 ASN A O 1
ATOM 757 N N . TYR A 1 91 ? -7.003 8.969 1.634 1.00 94.88 91 TYR A N 1
ATOM 758 C CA . TYR A 1 91 ? -8.406 8.592 1.804 1.00 94.88 91 TYR A CA 1
ATOM 759 C C . TYR A 1 91 ? -8.775 8.378 3.275 1.00 94.88 91 TYR A C 1
ATOM 761 O O . TYR A 1 91 ? -9.827 8.831 3.714 1.00 94.88 91 TYR A O 1
ATOM 769 N N . VAL A 1 92 ? -7.934 7.697 4.059 1.00 94.12 92 VAL A N 1
ATOM 770 C CA . VAL A 1 92 ? -8.234 7.486 5.484 1.00 94.12 92 VAL A CA 1
ATOM 771 C C . VAL A 1 92 ? -8.184 8.806 6.246 1.00 94.12 92 VAL A C 1
ATOM 773 O O . VAL A 1 92 ? -9.110 9.098 7.000 1.00 94.12 92 VAL A O 1
ATOM 776 N N . LEU A 1 93 ? -7.161 9.630 6.004 1.00 93.06 93 LEU A N 1
ATOM 777 C CA . LEU A 1 93 ? -7.013 10.951 6.616 1.00 93.06 93 LEU A CA 1
ATOM 778 C C . LEU A 1 93 ? -8.146 11.908 6.226 1.00 93.06 93 LEU A C 1
ATOM 780 O O . LEU A 1 93 ? -8.588 12.684 7.060 1.00 93.06 93 LEU A O 1
ATOM 784 N N . SER A 1 94 ? -8.676 11.842 5.001 1.00 93.00 94 SER A N 1
ATOM 785 C CA . SER A 1 94 ? -9.822 12.672 4.603 1.00 93.00 94 SER A CA 1
ATOM 786 C C . SER A 1 94 ? -11.152 12.234 5.222 1.00 93.00 94 SER A C 1
ATOM 788 O O . SER A 1 94 ? -12.133 12.972 5.142 1.00 93.00 94 SER A O 1
ATOM 790 N N . ASN A 1 95 ? -11.213 11.030 5.795 1.00 91.31 95 ASN A N 1
ATOM 791 C CA . ASN A 1 95 ? -12.450 10.393 6.245 1.00 91.31 95 ASN A CA 1
ATOM 792 C C . ASN A 1 95 ? -12.457 10.034 7.740 1.00 91.31 95 ASN A C 1
ATOM 794 O O . ASN A 1 95 ? -13.419 9.416 8.197 1.00 91.31 95 ASN A O 1
ATOM 798 N N . THR A 1 96 ? -11.422 10.405 8.497 1.00 90.75 96 THR A N 1
ATOM 799 C CA . THR A 1 96 ? -11.329 10.160 9.941 1.00 90.75 96 THR A CA 1
ATOM 800 C C . THR A 1 96 ? -11.110 11.456 10.706 1.00 90.75 96 THR A C 1
ATOM 802 O O . THR A 1 96 ? -10.288 12.272 10.316 1.00 90.75 96 THR A O 1
ATOM 805 N N . ASP A 1 97 ? -11.787 11.617 11.841 1.00 88.19 97 ASP A N 1
ATOM 806 C CA . ASP A 1 97 ? -11.537 12.743 12.751 1.00 88.19 97 ASP A CA 1
ATOM 807 C C . ASP A 1 97 ? -10.325 12.484 13.667 1.00 88.19 97 ASP A C 1
ATOM 809 O O . ASP A 1 97 ? -9.790 13.402 14.289 1.00 88.19 97 ASP A O 1
ATOM 813 N N . ASN A 1 98 ? -9.867 11.227 13.765 1.00 89.25 98 ASN A N 1
ATOM 814 C CA . ASN A 1 98 ? -8.795 10.818 14.672 1.00 89.25 98 ASN A CA 1
ATOM 815 C C . ASN A 1 98 ? -7.494 10.492 13.923 1.00 89.25 98 ASN A C 1
ATOM 817 O O . ASN A 1 98 ? -7.081 9.334 13.805 1.00 89.25 98 ASN A O 1
ATOM 821 N N . HIS A 1 99 ? -6.836 11.536 13.414 1.00 90.12 99 HIS A N 1
ATOM 822 C CA . HIS A 1 99 ? -5.567 11.405 12.692 1.00 90.12 99 HIS A CA 1
ATOM 823 C C . HIS A 1 99 ? -4.450 10.815 13.570 1.00 90.12 99 HIS A C 1
ATOM 825 O O . HIS A 1 99 ? -3.644 10.023 13.088 1.00 90.12 99 HIS A O 1
ATOM 831 N N . GLU A 1 100 ? -4.396 11.172 14.858 1.00 89.81 100 GLU A N 1
ATOM 832 C CA . GLU A 1 100 ? -3.343 10.712 15.775 1.00 89.81 100 GLU A CA 1
ATOM 833 C C . GLU A 1 100 ? -3.382 9.191 15.954 1.00 89.81 100 GLU A C 1
ATOM 835 O O . GLU A 1 100 ? -2.351 8.519 15.855 1.00 89.81 100 GLU A O 1
ATOM 840 N N . GLN A 1 101 ? -4.581 8.636 16.156 1.00 89.19 101 GLN A N 1
ATOM 841 C CA . GLN A 1 101 ? -4.776 7.193 16.249 1.00 89.19 101 GLN A CA 1
ATOM 842 C C . GLN A 1 101 ? -4.314 6.493 14.970 1.00 89.19 101 GLN A C 1
ATOM 844 O O . GLN A 1 101 ? -3.573 5.515 15.059 1.00 89.19 101 GLN A O 1
ATOM 849 N N . TYR A 1 102 ? -4.692 7.008 13.797 1.00 91.00 102 TYR A N 1
ATOM 850 C CA . TYR A 1 102 ? -4.258 6.443 12.519 1.00 91.00 102 TYR A CA 1
ATOM 851 C C . TYR A 1 102 ? -2.732 6.441 12.376 1.00 91.00 102 TYR A C 1
ATOM 853 O O . TYR A 1 102 ? -2.130 5.389 12.159 1.00 91.00 102 TYR A O 1
ATOM 861 N N . LEU A 1 103 ? -2.094 7.597 12.575 1.00 90.12 103 LEU A N 1
ATOM 862 C CA . LEU A 1 103 ? -0.643 7.746 12.450 1.00 90.12 103 LEU A CA 1
ATOM 863 C C . LEU A 1 103 ? 0.108 6.822 13.412 1.00 90.12 103 LEU A C 1
ATOM 865 O O . LEU A 1 103 ? 1.107 6.212 13.033 1.00 90.12 103 LEU A O 1
ATOM 869 N N . LYS A 1 104 ? -0.393 6.654 14.641 1.00 89.50 104 LYS A N 1
ATOM 870 C CA . LYS A 1 104 ? 0.172 5.701 15.603 1.00 89.50 104 LYS A CA 1
ATOM 871 C C . LYS A 1 104 ? 0.109 4.261 15.086 1.00 89.50 104 LYS A C 1
ATOM 873 O O . LYS A 1 104 ? 1.085 3.530 15.236 1.00 89.50 104 LYS A O 1
ATOM 878 N N . GLN A 1 105 ? -1.002 3.851 14.473 1.00 86.44 105 GLN A N 1
ATOM 879 C CA . GLN A 1 105 ? -1.135 2.508 13.899 1.00 86.44 105 GLN A CA 1
ATOM 880 C C . GLN A 1 105 ? -0.192 2.297 12.711 1.00 86.44 105 GLN A C 1
ATOM 882 O O . GLN A 1 105 ? 0.472 1.262 12.641 1.00 86.44 105 GLN A O 1
ATOM 887 N N . VAL A 1 106 ? -0.074 3.287 11.822 1.00 87.19 106 VAL A N 1
ATOM 888 C CA . VAL A 1 106 ? 0.877 3.252 10.700 1.00 87.19 106 VAL A CA 1
ATOM 889 C C . VAL A 1 106 ? 2.312 3.110 11.215 1.00 87.19 106 VAL A C 1
ATOM 891 O O . VAL A 1 106 ? 3.051 2.242 10.755 1.00 87.19 106 VAL A O 1
ATOM 894 N N . LEU A 1 107 ? 2.702 3.881 12.237 1.00 86.25 107 LEU A N 1
ATOM 895 C CA . LEU A 1 107 ? 4.030 3.774 12.852 1.00 86.25 107 LEU A CA 1
ATOM 896 C C . LEU A 1 107 ? 4.305 2.380 13.431 1.00 86.25 107 LEU A C 1
ATOM 898 O O . LEU A 1 107 ? 5.393 1.839 13.228 1.00 86.25 107 LEU A O 1
ATOM 902 N N . ILE A 1 108 ? 3.326 1.783 14.118 1.00 82.69 108 ILE A N 1
ATOM 903 C CA . ILE A 1 108 ? 3.444 0.422 14.661 1.00 82.69 108 ILE A CA 1
ATOM 904 C C . ILE A 1 108 ? 3.643 -0.598 13.529 1.00 82.69 108 ILE A C 1
ATOM 906 O O . ILE A 1 108 ? 4.501 -1.476 13.635 1.00 82.69 108 ILE A O 1
ATOM 910 N N . GLN A 1 109 ? 2.897 -0.481 12.428 1.00 78.81 109 GLN A N 1
ATOM 911 C CA . GLN A 1 109 ? 3.048 -1.375 11.275 1.00 78.81 109 GLN A CA 1
ATOM 912 C C . GLN A 1 109 ? 4.409 -1.240 10.605 1.00 78.81 109 GLN A C 1
ATOM 914 O O . GLN A 1 109 ? 5.071 -2.244 10.337 1.00 78.81 109 GLN A O 1
ATOM 919 N N . LEU A 1 110 ? 4.853 -0.003 10.382 1.00 79.69 110 LEU A N 1
ATOM 920 C CA . LEU A 1 110 ? 6.180 0.278 9.855 1.00 79.69 110 LEU A CA 1
ATOM 921 C C . LEU A 1 110 ? 7.250 -0.365 10.744 1.00 79.69 110 LEU A C 1
ATOM 923 O O . LEU A 1 110 ? 8.082 -1.119 10.245 1.00 79.69 110 LEU A O 1
ATOM 927 N N . GLN A 1 111 ? 7.187 -0.168 12.064 1.00 74.94 111 GLN A N 1
ATOM 928 C CA . GLN A 1 111 ? 8.114 -0.788 13.015 1.00 74.94 111 GLN A CA 1
ATOM 929 C C . GLN A 1 111 ? 8.113 -2.323 12.927 1.00 74.94 111 GLN A C 1
ATOM 931 O O . GLN A 1 111 ? 9.179 -2.941 12.930 1.00 74.94 111 GLN A O 1
ATOM 936 N N . ASN A 1 112 ? 6.939 -2.946 12.803 1.00 68.81 112 ASN A N 1
ATOM 937 C CA . ASN A 1 112 ? 6.818 -4.397 12.650 1.00 68.81 112 ASN A CA 1
ATOM 938 C C . ASN A 1 112 ? 7.454 -4.908 11.348 1.00 68.81 112 ASN A C 1
ATOM 940 O O . ASN A 1 112 ? 8.092 -5.962 11.359 1.00 68.81 112 ASN A O 1
ATOM 944 N N . ASN A 1 113 ? 7.342 -4.149 10.257 1.00 65.44 113 ASN A N 1
ATOM 945 C CA . ASN A 1 113 ? 7.991 -4.458 8.981 1.00 65.44 113 ASN A CA 1
ATOM 946 C C . ASN A 1 113 ? 9.516 -4.236 9.029 1.00 65.44 113 ASN A C 1
ATOM 948 O O . ASN A 1 113 ? 10.271 -5.002 8.426 1.00 65.44 113 ASN A O 1
ATOM 952 N N . PHE A 1 114 ? 9.994 -3.251 9.799 1.00 61.97 114 PHE A N 1
ATOM 953 C CA . PHE A 1 114 ? 11.423 -2.954 9.965 1.00 61.97 114 PHE A CA 1
ATOM 954 C C . PHE A 1 114 ? 12.194 -3.980 10.813 1.00 61.97 114 PHE A C 1
ATOM 956 O O . PHE A 1 114 ? 13.418 -4.062 10.704 1.00 61.97 114 PHE A O 1
ATOM 963 N N . ASN A 1 115 ? 11.516 -4.805 11.616 1.00 53.97 115 ASN A N 1
ATOM 964 C CA . ASN A 1 115 ? 12.160 -5.788 12.498 1.00 53.97 115 ASN A CA 1
ATOM 965 C C . ASN A 1 115 ? 12.775 -7.009 11.768 1.00 53.97 115 ASN A C 1
ATOM 967 O O . ASN A 1 115 ? 13.303 -7.901 12.429 1.00 53.97 115 ASN A O 1
ATOM 971 N N . ASN A 1 116 ? 12.751 -7.050 10.427 1.00 53.00 116 ASN A N 1
ATOM 972 C CA . ASN A 1 116 ? 13.184 -8.198 9.616 1.00 53.00 116 ASN A CA 1
ATOM 973 C C . ASN A 1 116 ? 14.390 -7.953 8.676 1.00 53.00 116 ASN A C 1
ATOM 975 O O . ASN A 1 116 ? 14.543 -8.696 7.707 1.00 53.00 116 ASN A O 1
ATOM 979 N N . SER A 1 117 ? 15.296 -6.989 8.915 1.00 49.75 117 SER A N 1
ATOM 980 C CA . SER A 1 117 ? 16.525 -6.916 8.091 1.00 49.75 117 SER A CA 1
ATOM 981 C C . SER A 1 117 ? 17.806 -6.550 8.854 1.00 49.75 117 SER A C 1
ATOM 983 O O . SER A 1 117 ? 17.882 -5.543 9.553 1.00 49.75 117 SER A O 1
ATOM 985 N N . LEU A 1 118 ? 18.831 -7.388 8.678 1.00 50.91 118 LEU A N 1
ATOM 986 C CA . LEU A 1 118 ? 20.211 -7.275 9.170 1.00 50.91 118 LEU A CA 1
ATOM 987 C C . LEU A 1 118 ? 21.038 -6.182 8.437 1.00 50.91 118 LEU A C 1
ATOM 989 O O . LEU A 1 118 ? 22.229 -6.373 8.206 1.00 50.91 118 LEU A O 1
ATOM 993 N N . ALA A 1 119 ? 20.455 -5.045 8.034 1.00 52.69 119 ALA A N 1
ATOM 994 C CA . ALA A 1 119 ? 21.167 -4.020 7.254 1.00 52.69 119 ALA A CA 1
ATOM 995 C C . ALA A 1 119 ? 20.736 -2.567 7.562 1.00 52.69 119 ALA A C 1
ATOM 997 O O . ALA A 1 119 ? 19.713 -2.321 8.194 1.00 52.69 119 ALA A O 1
ATOM 998 N N . SER A 1 120 ? 21.593 -1.617 7.158 1.00 46.56 120 SER A N 1
ATOM 999 C CA . SER A 1 120 ? 21.681 -0.221 7.629 1.00 46.56 120 SER A CA 1
ATOM 1000 C C . SER A 1 120 ? 20.384 0.602 7.562 1.00 46.56 120 SER A C 1
ATOM 1002 O O . SER A 1 120 ? 19.679 0.632 6.556 1.00 46.56 120 SER A O 1
ATOM 1004 N N . LYS A 1 121 ? 20.132 1.325 8.659 1.00 54.59 121 LYS A N 1
ATOM 1005 C CA . LYS A 1 121 ? 18.928 2.099 8.977 1.00 54.59 121 LYS A CA 1
ATOM 1006 C C . LYS A 1 121 ? 19.042 3.526 8.428 1.00 54.59 121 LYS A C 1
ATOM 1008 O O . LYS A 1 121 ? 19.810 4.323 8.963 1.00 54.59 121 LYS A O 1
ATOM 1013 N N . PHE A 1 122 ? 18.249 3.882 7.419 1.00 48.94 122 PHE A N 1
ATOM 1014 C CA . PHE A 1 122 ? 18.042 5.289 7.065 1.00 48.94 122 PHE A CA 1
ATOM 1015 C C . PHE A 1 122 ? 16.932 5.882 7.940 1.00 48.94 122 PHE A C 1
ATOM 1017 O O . PHE A 1 122 ? 15.762 5.532 7.811 1.00 48.94 122 PHE A O 1
ATOM 1024 N N . ASN A 1 123 ? 17.322 6.770 8.857 1.00 48.12 123 ASN A N 1
ATOM 1025 C CA . ASN A 1 123 ? 16.415 7.566 9.679 1.00 48.12 123 ASN A CA 1
ATOM 1026 C C . ASN A 1 123 ? 15.685 8.593 8.801 1.00 48.12 123 ASN A C 1
ATOM 1028 O O . ASN A 1 123 ? 16.282 9.595 8.408 1.00 48.12 123 ASN A O 1
ATOM 1032 N N . TYR A 1 124 ? 14.389 8.402 8.553 1.00 48.75 124 TYR A N 1
ATOM 1033 C CA . TYR A 1 124 ? 13.521 9.528 8.211 1.00 48.75 124 TYR A CA 1
ATOM 1034 C C . TYR A 1 124 ? 13.247 10.316 9.492 1.00 48.75 124 TYR A C 1
ATOM 1036 O O . TYR A 1 124 ? 12.291 10.071 10.222 1.00 48.75 124 TYR A O 1
ATOM 1044 N N . SER A 1 125 ? 14.138 11.259 9.786 1.00 41.06 125 SER A N 1
ATOM 1045 C CA . SER A 1 125 ? 13.850 12.357 10.699 1.00 41.06 125 SER A CA 1
ATOM 1046 C C . SER A 1 125 ? 12.758 13.216 10.061 1.00 41.06 125 SER A C 1
ATOM 1048 O O . SER A 1 125 ? 13.055 14.138 9.305 1.00 41.06 125 SER A O 1
ATOM 1050 N N . LEU A 1 126 ? 11.487 12.925 10.353 1.00 48.38 126 LEU A N 1
ATOM 1051 C CA . LEU A 1 126 ? 10.375 13.862 10.161 1.00 48.38 126 LEU A CA 1
ATOM 1052 C C . LEU A 1 126 ? 10.477 14.985 11.206 1.00 48.38 126 LEU A C 1
ATOM 1054 O O . LEU A 1 126 ? 9.555 15.248 11.972 1.00 48.38 126 LEU A O 1
ATOM 1058 N N . THR A 1 127 ? 11.623 15.658 11.269 1.00 41.69 127 THR A N 1
ATOM 1059 C CA . THR A 1 127 ? 11.698 16.967 11.903 1.00 41.69 127 THR A CA 1
ATOM 1060 C C . THR A 1 127 ? 11.032 17.935 10.948 1.00 41.69 127 THR A C 1
ATOM 1062 O O . THR A 1 127 ? 11.656 18.446 10.016 1.00 41.69 127 THR A O 1
ATOM 1065 N N . LYS A 1 128 ? 9.735 18.144 11.179 1.00 43.97 128 LYS A N 1
ATOM 1066 C CA . LYS A 1 128 ? 9.050 19.386 10.840 1.00 43.97 128 LYS A CA 1
ATOM 1067 C C . LYS A 1 128 ? 9.975 20.530 11.262 1.00 43.97 128 LYS A C 1
ATOM 1069 O O . LYS A 1 128 ? 10.305 20.638 12.441 1.00 43.97 128 LYS A O 1
ATOM 1074 N N . LYS A 1 129 ? 10.461 21.296 10.292 1.00 41.56 129 LYS A N 1
ATOM 1075 C CA . LYS A 1 129 ? 11.164 22.547 10.552 1.00 41.56 129 LYS A CA 1
ATOM 1076 C C . LYS A 1 129 ? 10.124 23.652 10.425 1.00 41.56 129 LYS A C 1
ATOM 1078 O O . LYS A 1 129 ? 9.324 23.605 9.491 1.00 41.56 129 LYS A O 1
ATOM 1083 N N . ASP A 1 130 ? 10.117 24.493 11.447 1.00 40.62 130 ASP A N 1
ATOM 1084 C CA . ASP A 1 130 ? 9.149 25.547 11.762 1.00 40.62 130 ASP A CA 1
ATOM 1085 C C . ASP A 1 130 ? 8.691 26.397 10.570 1.00 40.62 130 ASP A C 1
ATOM 1087 O O . ASP A 1 130 ? 9.537 26.718 9.701 1.00 40.62 130 ASP A O 1
#

Radius of gyration: 16.61 Å; chains: 1; bounding box: 42×50×39 Å

Secondary structure (DSSP, 8-state):
---EEEEETTEEEEE-TT--S-EEETTEEEE-STTS--HHHHHHHHHHHHHTHHHHHHHHHHHHHHTTT-HHHHHHHHHHHHHHHHHHHHHHHHH-S-HHHHHHHHHHHHHHHHTT-SS-----------

Sequence (130 aa):
YAYDKIKKDRFTIVVNKTIKSPFSFLNYIFVEKFPGVDSLIIEHEKVHARQLHTIDLFILQISSALLWINPFMYLLKKELVAQHEFLADNYVLSNTDNHEQYLKQVLIQLQNNFNNSLASKFNYSLTKKD

pLDDT: mean 81.27, std 16.15, range [40.62, 95.75]